Protein AF-A0A2V8LVX0-F1 (afdb_monomer)

Sequence (112 aa):
ALTLGASGFCPNIRGNLGRNSIIGPGLFNADFSVVKNNYIPRISETFNVQFRAEMFNVLNRANFAPPALNPNTGGGAMQAIFTNGQPNPQFGQIVATQTPARQIQLALKVIW

Structure (mmCIF, N/CA/C/O backbone):
data_AF-A0A2V8LVX0-F1
#
_entry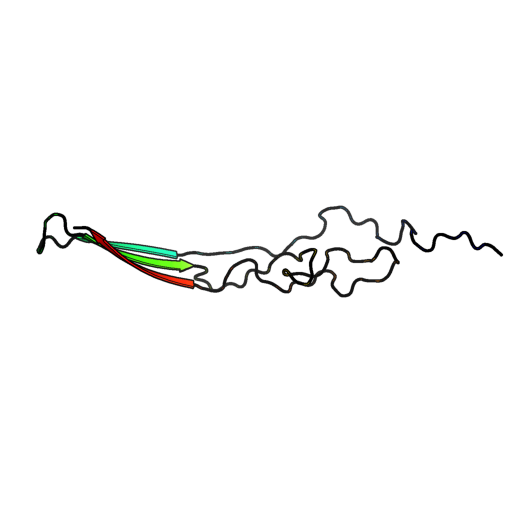.id   AF-A0A2V8LVX0-F1
#
loop_
_atom_site.group_PDB
_atom_site.id
_atom_site.type_symbol
_atom_site.label_atom_id
_atom_site.label_alt_id
_atom_site.label_comp_id
_atom_site.label_asym_id
_atom_site.label_entity_id
_atom_site.label_seq_id
_atom_site.pdbx_PDB_ins_code
_atom_site.Cartn_x
_atom_site.Cartn_y
_atom_site.Cartn_z
_atom_site.occupancy
_atom_site.B_iso_or_equiv
_atom_site.auth_seq_id
_atom_site.auth_comp_id
_atom_site.auth_asym_id
_atom_site.auth_atom_id
_atom_site.pdbx_PDB_model_num
ATOM 1 N N . ALA A 1 1 ? 27.134 26.099 -45.588 1.00 38.25 1 ALA A N 1
ATOM 2 C CA . ALA A 1 1 ? 26.499 24.770 -45.633 1.00 38.25 1 ALA A CA 1
ATOM 3 C C . ALA A 1 1 ? 25.415 24.726 -44.562 1.00 38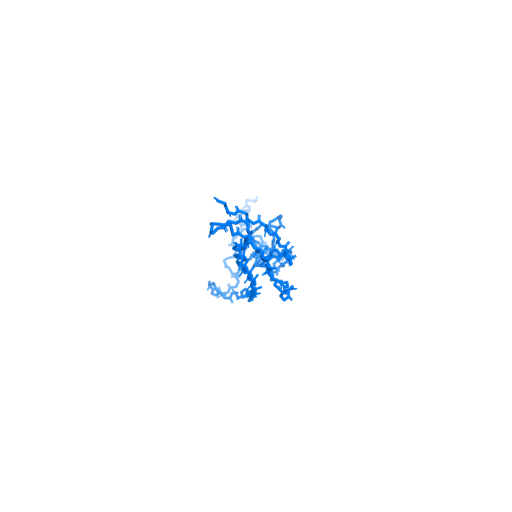.25 1 ALA A C 1
ATOM 5 O O . ALA A 1 1 ? 25.740 24.665 -43.385 1.00 38.25 1 ALA A O 1
ATOM 6 N N . LEU A 1 2 ? 24.147 24.875 -44.957 1.00 43.66 2 LEU A N 1
ATOM 7 C CA . LEU A 1 2 ? 23.007 24.715 -44.055 1.00 43.66 2 LEU A CA 1
ATOM 8 C C . LEU A 1 2 ? 22.733 23.216 -43.910 1.00 43.66 2 LEU A C 1
ATOM 10 O O . LEU A 1 2 ? 22.190 22.595 -44.820 1.00 43.66 2 LEU A O 1
ATOM 14 N N . THR A 1 3 ? 23.110 22.625 -42.782 1.00 46.31 3 THR A N 1
ATOM 15 C CA . THR A 1 3 ? 22.646 21.285 -42.414 1.00 46.31 3 THR A CA 1
ATOM 16 C C . THR A 1 3 ? 21.247 21.407 -41.814 1.00 46.31 3 THR A C 1
ATOM 18 O O . THR A 1 3 ? 21.071 21.432 -40.598 1.00 46.31 3 THR A O 1
ATOM 21 N N . LEU A 1 4 ? 20.244 21.509 -42.688 1.00 51.22 4 LEU A N 1
ATOM 22 C CA . LEU A 1 4 ? 18.853 21.174 -42.377 1.00 51.22 4 LEU A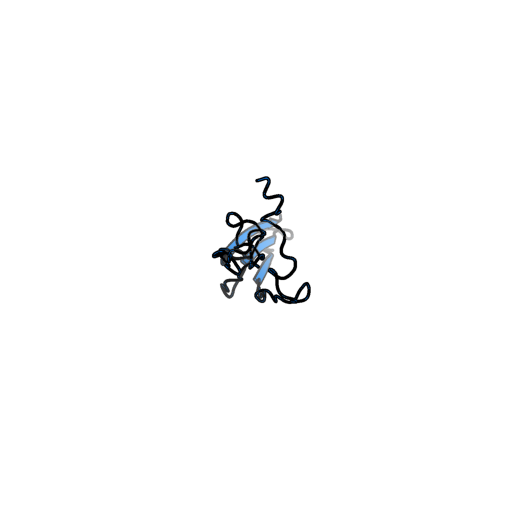 CA 1
ATOM 23 C C . LEU A 1 4 ? 18.769 19.655 -42.174 1.00 51.22 4 LEU A C 1
ATOM 25 O O . LEU A 1 4 ? 18.429 18.902 -43.078 1.00 51.22 4 LEU A O 1
ATOM 29 N N . GLY A 1 5 ? 19.142 19.198 -40.986 1.00 44.88 5 GLY A N 1
ATOM 30 C CA . GLY A 1 5 ? 18.926 17.830 -40.542 1.00 44.88 5 GLY A CA 1
ATOM 31 C C . GLY A 1 5 ? 18.380 17.904 -39.135 1.00 44.88 5 GLY A C 1
ATOM 32 O O . GLY A 1 5 ? 19.132 18.183 -38.208 1.00 44.88 5 GLY A O 1
ATOM 33 N N . ALA A 1 6 ? 17.069 17.728 -38.982 1.00 50.22 6 ALA A N 1
ATOM 34 C CA . ALA A 1 6 ? 16.425 17.650 -37.681 1.00 50.22 6 ALA A CA 1
ATOM 35 C C . ALA A 1 6 ? 17.026 16.476 -36.889 1.00 50.22 6 ALA A C 1
ATOM 37 O O . ALA A 1 6 ? 16.592 15.330 -37.015 1.00 50.22 6 ALA A O 1
ATOM 38 N N . SER A 1 7 ? 18.041 16.758 -36.074 1.00 49.59 7 SER A N 1
ATOM 39 C CA . SER A 1 7 ? 18.610 15.844 -35.090 1.00 49.59 7 SER A CA 1
ATOM 40 C C . SER A 1 7 ? 17.611 15.662 -33.948 1.00 49.59 7 SER A C 1
ATOM 42 O O . SER A 1 7 ? 17.767 16.210 -32.861 1.00 49.59 7 SER A O 1
ATOM 44 N N . GLY A 1 8 ? 16.520 14.938 -34.191 1.00 54.44 8 GLY A N 1
ATOM 45 C CA . GLY A 1 8 ? 15.526 14.778 -33.130 1.00 54.44 8 GLY A CA 1
ATOM 46 C C . GLY A 1 8 ? 14.400 13.783 -33.334 1.00 54.44 8 GLY A C 1
ATOM 47 O O . GLY A 1 8 ? 13.709 13.504 -32.363 1.00 54.44 8 GLY A O 1
ATOM 48 N N . PHE A 1 9 ? 14.182 13.230 -34.529 1.00 56.47 9 PHE A N 1
ATOM 49 C CA . PHE A 1 9 ? 13.049 12.323 -34.732 1.00 56.47 9 PHE A CA 1
ATOM 50 C C . PHE A 1 9 ? 13.381 11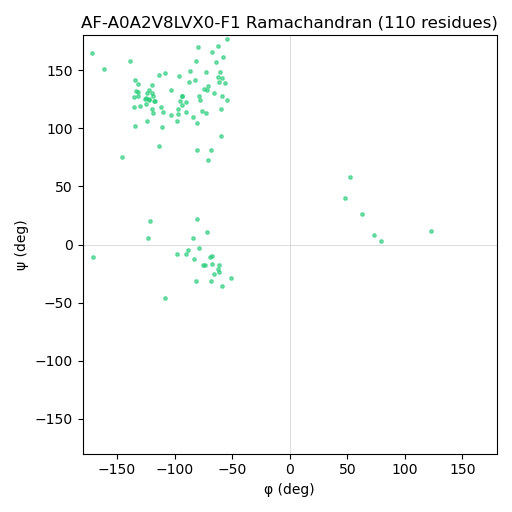.219 -35.737 1.00 56.47 9 PHE A C 1
ATOM 52 O O . PHE A 1 9 ? 12.941 11.231 -36.880 1.00 56.47 9 PHE A O 1
ATOM 59 N N . CYS A 1 10 ? 14.163 10.232 -35.303 1.00 59.09 10 CYS A N 1
ATOM 60 C CA . CYS A 1 10 ? 14.209 8.938 -35.980 1.00 59.09 10 CYS A CA 1
ATOM 61 C C . CYS A 1 10 ? 13.035 8.098 -35.440 1.00 59.09 10 CYS A C 1
ATOM 63 O O . CYS A 1 10 ? 13.094 7.688 -34.282 1.00 59.09 10 CYS A O 1
ATOM 65 N N . PRO A 1 11 ? 11.969 7.813 -36.214 1.00 57.66 11 PRO A N 1
ATOM 66 C CA . PRO A 1 11 ? 10.752 7.159 -35.704 1.00 57.66 11 PRO A CA 1
ATOM 67 C C . PRO A 1 11 ? 10.983 5.748 -35.136 1.00 57.66 11 PRO A C 1
ATOM 69 O O . PRO A 1 11 ? 10.151 5.225 -34.406 1.00 57.66 11 PRO A O 1
ATOM 72 N N . ASN A 1 12 ? 12.120 5.139 -35.476 1.00 63.44 12 ASN A N 1
ATOM 73 C CA . ASN A 1 12 ? 12.516 3.784 -35.101 1.00 63.44 12 ASN A CA 1
ATOM 74 C C . ASN A 1 12 ? 13.164 3.682 -33.701 1.00 63.44 12 ASN A C 1
ATOM 76 O O . ASN A 1 12 ? 13.275 2.577 -33.179 1.00 63.44 12 ASN A O 1
ATOM 80 N N . ILE A 1 13 ? 13.553 4.795 -33.059 1.00 67.81 13 ILE A N 1
ATOM 81 C CA . ILE A 1 13 ? 14.341 4.742 -31.807 1.00 67.81 13 ILE A CA 1
ATOM 82 C C . ILE A 1 13 ? 13.585 4.126 -30.626 1.00 67.81 13 ILE A C 1
ATOM 84 O O . ILE A 1 13 ? 14.199 3.626 -29.692 1.00 67.81 13 ILE A O 1
ATOM 88 N N . ARG A 1 14 ? 12.250 4.184 -30.640 1.00 66.69 14 ARG A N 1
ATOM 89 C CA . ARG A 1 14 ? 11.380 3.517 -29.670 1.00 66.69 14 ARG A CA 1
ATOM 90 C C . ARG A 1 14 ? 10.835 2.297 -30.401 1.00 66.69 14 ARG A C 1
ATOM 92 O O . ARG A 1 14 ? 10.109 2.471 -31.371 1.00 66.69 14 ARG A O 1
ATOM 99 N N . GLY A 1 15 ? 11.248 1.096 -29.996 1.00 74.00 15 GLY A N 1
ATOM 100 C CA . GLY A 1 15 ? 10.874 -0.157 -30.666 1.00 74.00 15 GLY A CA 1
ATOM 101 C C . GLY A 1 15 ? 9.357 -0.360 -30.828 1.00 74.00 15 GLY A C 1
ATOM 102 O O . GLY A 1 15 ? 8.544 0.419 -30.339 1.00 74.00 15 GLY A O 1
ATOM 103 N N . ASN A 1 16 ? 8.945 -1.448 -31.478 1.00 78.88 16 ASN A N 1
ATOM 104 C CA . ASN A 1 16 ? 7.541 -1.714 -31.833 1.00 78.88 16 ASN A CA 1
ATOM 105 C C . ASN A 1 16 ? 6.669 -2.279 -30.687 1.00 78.88 16 ASN A C 1
ATOM 107 O O . ASN A 1 16 ? 5.650 -2.921 -30.945 1.00 78.88 16 ASN A O 1
ATOM 111 N N . LEU A 1 17 ? 7.064 -2.073 -29.428 1.00 78.31 17 LEU A N 1
ATOM 112 C CA . LEU A 1 17 ? 6.352 -2.617 -28.276 1.00 78.31 17 LEU A CA 1
ATOM 113 C C . LEU A 1 17 ? 4.960 -1.975 -28.153 1.00 78.31 17 LEU A C 1
ATOM 115 O O . LEU A 1 17 ? 4.815 -0.753 -28.172 1.00 78.31 17 LEU A O 1
ATOM 119 N N . GLY A 1 18 ? 3.930 -2.808 -28.002 1.00 76.62 18 GLY A N 1
ATOM 120 C CA . GLY A 1 18 ? 2.552 -2.350 -27.843 1.00 76.62 18 GLY A CA 1
ATOM 121 C C . GLY A 1 18 ? 2.323 -1.544 -26.559 1.00 76.62 18 GLY A C 1
ATOM 122 O O . GLY A 1 18 ? 3.041 -1.677 -25.561 1.00 76.62 18 GLY A O 1
ATOM 123 N N . ARG A 1 19 ? 1.272 -0.718 -26.573 1.00 73.50 19 ARG A N 1
ATOM 124 C CA . ARG A 1 19 ? 0.789 0.007 -25.389 1.00 73.50 19 ARG A CA 1
ATOM 125 C C . ARG A 1 19 ? 0.337 -0.993 -24.312 1.00 73.50 19 ARG A C 1
ATOM 127 O O . ARG A 1 19 ? -0.242 -2.019 -24.646 1.00 73.50 19 ARG A O 1
ATOM 134 N N . ASN A 1 20 ? 0.562 -0.671 -23.035 1.00 75.56 20 ASN A N 1
ATOM 135 C CA . ASN A 1 20 ? 0.192 -1.500 -21.870 1.00 75.56 20 ASN A CA 1
ATOM 136 C C . ASN A 1 20 ? 0.884 -2.877 -21.799 1.00 75.56 20 ASN A C 1
ATOM 138 O O . ASN A 1 20 ? 0.364 -3.809 -21.198 1.00 75.56 20 ASN A O 1
ATOM 142 N N . SER A 1 21 ? 2.067 -3.004 -22.392 1.00 78.62 21 SER A N 1
ATOM 143 C CA . SER A 1 21 ? 2.896 -4.218 -22.349 1.00 78.62 21 SER A CA 1
ATOM 144 C C . SER A 1 21 ? 3.609 -4.445 -21.008 1.00 78.62 21 SER A C 1
ATOM 146 O O . SER A 1 21 ? 4.053 -5.556 -20.733 1.00 78.62 21 SER A O 1
ATOM 148 N N . ILE A 1 22 ? 3.724 -3.411 -20.167 1.00 78.25 22 ILE A N 1
ATOM 149 C CA . ILE A 1 22 ? 4.391 -3.488 -18.862 1.00 78.25 22 ILE A CA 1
ATOM 150 C C . ILE A 1 22 ? 3.354 -3.793 -17.780 1.00 78.25 22 ILE A C 1
ATOM 152 O O . ILE A 1 22 ? 2.426 -3.015 -17.562 1.00 78.25 22 ILE A O 1
ATOM 156 N N . ILE A 1 23 ? 3.547 -4.912 -17.085 1.00 80.88 23 ILE A N 1
ATOM 157 C CA . ILE A 1 23 ? 2.720 -5.343 -15.955 1.00 80.88 23 ILE A CA 1
ATOM 158 C C . ILE A 1 23 ? 3.366 -4.834 -14.662 1.00 80.88 23 ILE A C 1
ATOM 160 O O . ILE A 1 23 ? 4.558 -5.036 -14.434 1.00 80.88 23 ILE A O 1
ATOM 164 N N . GLY A 1 24 ? 2.583 -4.142 -13.833 1.00 76.69 24 GLY A N 1
ATOM 165 C CA . GLY A 1 24 ? 3.044 -3.602 -12.553 1.00 76.69 24 GLY A CA 1
ATOM 166 C C . GLY A 1 24 ? 3.100 -4.646 -11.426 1.00 76.69 24 GLY A C 1
ATOM 167 O O . GLY A 1 24 ? 2.584 -5.755 -11.578 1.00 76.69 24 GLY A O 1
ATOM 168 N N . PRO A 1 25 ? 3.698 -4.293 -10.274 1.00 79.75 25 PRO A N 1
ATOM 169 C CA . PRO A 1 25 ? 3.707 -5.149 -9.091 1.00 79.75 25 PRO A CA 1
ATOM 170 C C . PRO A 1 25 ? 2.287 -5.478 -8.614 1.00 79.75 25 PRO A C 1
ATOM 172 O O . PRO A 1 25 ? 1.397 -4.629 -8.640 1.00 79.75 25 PRO A O 1
ATOM 175 N N . GLY A 1 26 ? 2.082 -6.707 -8.138 1.00 79.38 26 GLY A N 1
ATOM 176 C CA . GLY A 1 26 ? 0.817 -7.108 -7.526 1.00 79.38 26 GLY A CA 1
ATOM 177 C C . GLY A 1 26 ? 0.609 -6.443 -6.163 1.00 79.38 26 GLY A C 1
ATOM 178 O O . GLY A 1 26 ? 1.521 -6.419 -5.336 1.00 79.38 26 GLY A O 1
ATOM 179 N N . LEU A 1 27 ? -0.606 -5.950 -5.921 1.00 82.25 27 LEU A N 1
ATOM 180 C CA . LEU A 1 27 ? -1.025 -5.367 -4.647 1.00 82.25 27 LEU A CA 1
ATOM 181 C C . LEU A 1 27 ? -1.722 -6.432 -3.794 1.00 82.25 27 LEU A C 1
ATOM 183 O O . LEU A 1 27 ? -2.715 -7.017 -4.222 1.00 82.25 27 LEU A O 1
ATOM 187 N N . PHE A 1 28 ? -1.230 -6.660 -2.578 1.00 82.81 28 PHE A N 1
ATOM 188 C CA . PHE A 1 28 ? -1.912 -7.497 -1.594 1.00 82.81 28 PHE A CA 1
ATOM 189 C C . PHE A 1 28 ? -1.885 -6.825 -0.226 1.00 82.81 28 PHE A C 1
ATOM 191 O O . PHE A 1 28 ? -0.825 -6.612 0.368 1.00 82.81 28 PHE A O 1
ATOM 198 N N . ASN A 1 29 ? -3.065 -6.520 0.295 1.00 85.62 29 ASN A N 1
ATOM 199 C CA . ASN A 1 29 ? -3.225 -5.871 1.581 1.00 85.62 29 ASN A CA 1
ATOM 200 C C . ASN A 1 29 ? -4.274 -6.625 2.409 1.00 85.62 29 ASN A C 1
ATOM 202 O O . ASN A 1 29 ? -5.273 -7.097 1.870 1.00 85.62 29 ASN A O 1
ATOM 206 N N . ALA A 1 30 ? -3.984 -6.790 3.697 1.00 85.38 30 ALA A N 1
ATOM 207 C CA . ALA A 1 30 ? -4.850 -7.467 4.647 1.00 85.38 30 ALA A CA 1
ATOM 208 C C . ALA A 1 30 ? -5.005 -6.577 5.881 1.00 85.38 30 ALA A C 1
ATOM 210 O O . ALA A 1 30 ? -4.018 -6.296 6.569 1.00 85.38 30 ALA A O 1
ATOM 211 N N . ASP A 1 31 ? -6.242 -6.179 6.151 1.00 89.56 31 ASP A N 1
ATOM 212 C CA . ASP A 1 31 ? -6.617 -5.336 7.280 1.00 89.56 31 ASP A CA 1
ATOM 213 C C . ASP A 1 31 ? -7.481 -6.129 8.260 1.00 89.56 31 ASP A C 1
ATOM 215 O O . ASP A 1 31 ? -8.263 -7.001 7.874 1.00 89.56 31 ASP A O 1
ATOM 219 N N . PHE A 1 32 ? -7.327 -5.837 9.546 1.00 89.94 32 PHE A N 1
ATOM 220 C CA . PHE A 1 32 ? -8.015 -6.533 10.622 1.00 89.94 32 PHE A CA 1
ATOM 221 C C . PHE A 1 32 ? -8.641 -5.528 11.585 1.00 89.94 32 PHE A C 1
ATOM 223 O O . PHE A 1 32 ? -7.975 -4.606 12.044 1.00 89.94 32 PHE A O 1
ATOM 230 N N . SER A 1 33 ? -9.918 -5.712 11.917 1.00 91.94 33 SER A N 1
ATOM 231 C CA . SER A 1 33 ? -10.634 -4.864 12.872 1.00 91.94 33 SER A CA 1
ATOM 232 C C . SER A 1 33 ? -11.408 -5.728 13.857 1.00 91.94 33 SER A C 1
ATOM 234 O O . SER A 1 33 ? -12.104 -6.667 13.467 1.00 91.94 33 SER A O 1
ATOM 236 N N . VAL A 1 34 ? -11.278 -5.411 15.142 1.00 91.25 34 VAL A N 1
ATOM 237 C CA . VAL A 1 34 ? -12.011 -6.049 16.234 1.00 91.25 34 VAL A CA 1
ATOM 238 C C . VAL A 1 34 ? -12.729 -4.979 17.024 1.00 91.25 34 VAL A C 1
ATOM 240 O O . VAL A 1 34 ? -12.124 -4.029 17.517 1.00 91.25 34 VAL A O 1
ATOM 243 N N . VAL A 1 35 ? -14.035 -5.172 17.184 1.00 91.81 35 VAL A N 1
ATOM 244 C CA . VAL A 1 35 ? -14.889 -4.319 18.003 1.00 91.81 35 VAL A CA 1
ATOM 245 C C . VAL A 1 35 ? -15.550 -5.179 19.067 1.00 91.81 35 VAL A C 1
ATOM 247 O O . VAL A 1 35 ? -16.229 -6.158 18.760 1.00 91.81 35 VAL A O 1
ATOM 250 N N . LYS A 1 36 ? -15.365 -4.807 20.332 1.00 86.88 36 LYS A N 1
ATOM 251 C CA . LYS A 1 36 ? -15.971 -5.466 21.483 1.00 86.88 36 LYS A CA 1
ATOM 252 C C . LYS A 1 36 ? -16.835 -4.472 22.245 1.00 86.88 36 LYS A C 1
ATOM 254 O O . LYS A 1 36 ? -16.324 -3.514 22.812 1.00 86.88 36 LYS A O 1
ATOM 259 N N . ASN A 1 37 ? -18.137 -4.738 22.286 1.00 87.19 37 ASN A N 1
ATOM 260 C CA . ASN A 1 37 ? -19.079 -4.009 23.131 1.00 87.19 37 ASN A CA 1
ATOM 261 C C . ASN A 1 37 ? -19.180 -4.713 24.486 1.00 87.19 37 ASN A C 1
ATOM 263 O O . ASN A 1 37 ? -19.502 -5.903 24.542 1.00 87.19 37 ASN A O 1
ATOM 267 N N . ASN A 1 38 ? -18.899 -3.981 25.557 1.00 82.00 38 ASN A N 1
ATOM 268 C CA . ASN A 1 38 ? -19.040 -4.424 26.934 1.00 82.00 38 ASN A CA 1
ATOM 269 C C . ASN A 1 38 ? -20.195 -3.643 27.568 1.00 82.00 38 ASN A C 1
ATOM 271 O O . ASN A 1 38 ? -20.043 -2.482 27.947 1.00 82.00 38 ASN A O 1
ATOM 275 N N . TYR A 1 39 ? -21.350 -4.297 27.669 1.00 76.81 39 TYR A N 1
ATOM 276 C CA . TYR A 1 39 ? -22.511 -3.781 28.390 1.00 76.81 39 TYR A CA 1
ATOM 277 C C . TYR A 1 39 ? -22.290 -3.987 29.889 1.00 76.81 39 TYR A C 1
ATOM 279 O O . TYR A 1 39 ? -22.024 -5.113 30.317 1.00 76.81 39 TYR A O 1
ATOM 287 N N . ILE A 1 40 ? -22.370 -2.917 30.684 1.00 71.25 40 ILE A N 1
ATOM 288 C CA . ILE A 1 40 ? -22.159 -2.980 32.138 1.00 71.25 40 ILE A CA 1
ATOM 289 C C . ILE A 1 40 ? -23.488 -2.663 32.842 1.00 71.25 40 ILE A C 1
ATOM 291 O O . ILE A 1 40 ? -23.700 -1.531 33.277 1.00 71.25 40 ILE A O 1
ATOM 295 N N . PRO A 1 41 ? -24.369 -3.667 33.029 1.00 65.12 41 PRO A N 1
ATOM 296 C CA . PRO A 1 41 ? -25.685 -3.466 33.644 1.00 65.12 41 PRO A CA 1
ATOM 297 C C . PRO A 1 41 ? -25.613 -3.122 35.141 1.00 65.12 41 PRO A C 1
ATOM 299 O O . PRO A 1 41 ? -26.609 -2.730 35.732 1.00 65.12 41 PRO A O 1
ATOM 302 N N . ARG A 1 42 ? -24.438 -3.256 35.776 1.00 64.12 42 ARG A N 1
ATOM 303 C CA . ARG A 1 42 ? -24.217 -2.883 37.186 1.00 64.12 42 ARG A CA 1
ATOM 304 C C . ARG A 1 42 ? -24.144 -1.371 37.433 1.00 64.12 42 ARG A C 1
ATOM 306 O O . ARG A 1 42 ? -24.233 -0.977 38.588 1.00 64.12 42 ARG A O 1
ATOM 313 N N . ILE A 1 43 ? -23.924 -0.556 36.396 1.00 61.25 43 ILE A N 1
ATOM 314 C CA . ILE A 1 43 ? -23.784 0.907 36.520 1.00 61.25 43 ILE A CA 1
ATOM 315 C C . ILE A 1 43 ? -25.019 1.617 35.946 1.00 61.25 43 ILE A C 1
ATOM 317 O O . ILE A 1 43 ? -25.557 2.511 36.586 1.00 61.25 43 ILE A O 1
ATOM 321 N N . SER A 1 44 ? -25.490 1.208 34.766 1.00 59.78 44 SER A N 1
ATOM 322 C CA . SER A 1 44 ? -26.758 1.650 34.170 1.00 59.78 44 SER A CA 1
ATOM 323 C C . SER A 1 44 ? -27.170 0.652 33.081 1.00 59.78 44 SER A C 1
ATOM 325 O O . SER A 1 44 ? -26.310 0.045 32.441 1.00 59.78 44 SER A O 1
ATOM 327 N N . GLU A 1 45 ? -28.472 0.499 32.841 1.00 68.31 45 GLU A N 1
ATOM 328 C CA . GLU A 1 45 ? -29.020 -0.321 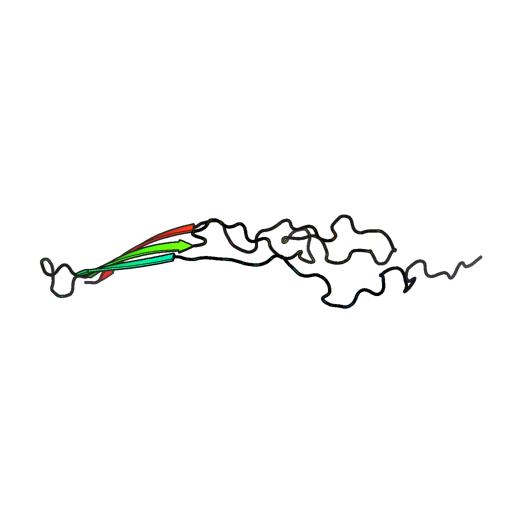31.750 1.00 68.31 45 GLU A CA 1
ATOM 329 C C . GLU A 1 45 ? -28.603 0.193 30.356 1.00 68.31 45 GLU A C 1
ATOM 331 O O . GLU A 1 45 ? -28.583 -0.574 29.394 1.00 68.31 45 GLU A O 1
ATOM 336 N N . THR A 1 46 ? -28.202 1.466 30.252 1.00 72.62 46 THR A N 1
ATOM 337 C CA . THR A 1 46 ? -27.727 2.104 29.011 1.00 72.62 46 THR A CA 1
ATOM 338 C C . THR A 1 46 ? -26.202 2.160 28.885 1.00 72.62 46 THR A C 1
ATOM 340 O O . THR A 1 46 ? -25.696 2.503 27.815 1.00 72.62 46 THR A O 1
ATOM 343 N N . PHE A 1 47 ? -25.445 1.802 29.934 1.00 75.56 47 PHE A N 1
ATOM 344 C CA . PHE A 1 47 ? -23.989 1.971 29.937 1.00 75.56 47 PHE A CA 1
ATOM 345 C C . PHE A 1 47 ? -23.288 0.907 29.084 1.00 75.56 47 PHE A C 1
ATOM 347 O O . PHE A 1 47 ? -23.276 -0.288 29.408 1.00 75.56 47 PHE A O 1
ATOM 354 N N . ASN A 1 48 ? -22.655 1.350 28.000 1.00 80.69 48 ASN A N 1
ATOM 355 C CA . ASN A 1 48 ? -21.938 0.496 27.062 1.00 80.69 48 ASN A CA 1
ATOM 356 C C . ASN A 1 48 ? -20.548 1.065 26.767 1.00 80.69 48 ASN A C 1
ATOM 358 O O . ASN A 1 48 ? -20.385 2.221 26.377 1.00 80.69 48 ASN A O 1
ATOM 362 N N . VAL A 1 49 ? -19.534 0.219 26.922 1.00 85.25 49 VAL A N 1
ATOM 363 C CA . VAL A 1 49 ? -18.150 0.538 26.583 1.00 85.25 49 VAL A CA 1
ATOM 364 C C . VAL A 1 49 ? -17.748 -0.271 25.358 1.00 85.25 49 VAL A C 1
ATOM 366 O O . VAL A 1 49 ? -17.644 -1.496 25.407 1.00 85.25 49 VAL A O 1
ATOM 369 N N . GLN A 1 50 ? -17.488 0.415 24.253 1.00 87.56 50 GLN A N 1
ATOM 370 C CA . GLN A 1 50 ? -16.996 -0.176 23.019 1.00 87.56 50 GLN A CA 1
ATOM 371 C C . GLN A 1 50 ? -15.474 -0.025 22.935 1.00 87.56 50 GLN A C 1
ATOM 373 O O . GLN A 1 50 ? -14.946 1.080 22.824 1.00 87.56 50 GLN A O 1
ATOM 378 N N . PHE A 1 51 ? -14.775 -1.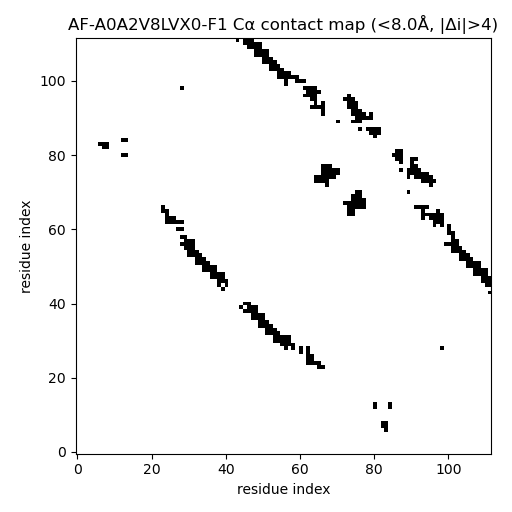154 22.932 1.00 90.94 51 PHE A N 1
ATOM 379 C CA . PHE A 1 51 ? -13.355 -1.243 22.613 1.00 90.94 51 PHE A CA 1
ATOM 380 C C . PHE A 1 51 ? -13.202 -1.557 21.130 1.00 90.94 51 PHE A C 1
ATOM 382 O O . PHE A 1 51 ? -13.797 -2.514 20.634 1.00 90.94 51 PHE A O 1
ATOM 389 N N . ARG A 1 52 ? -12.403 -0.769 20.419 1.00 91.88 52 ARG A N 1
ATOM 390 C CA . ARG A 1 52 ? -12.078 -0.989 19.011 1.00 91.88 52 ARG A CA 1
ATOM 391 C C . ARG A 1 52 ? -10.566 -1.079 18.850 1.00 91.88 52 ARG A C 1
ATOM 393 O O . ARG A 1 52 ? -9.838 -0.218 19.335 1.00 91.88 52 ARG A O 1
ATOM 400 N N . ALA A 1 53 ? -10.118 -2.118 18.162 1.00 91.06 53 ALA A N 1
ATOM 401 C CA . ALA A 1 53 ? -8.738 -2.301 17.746 1.00 91.06 53 ALA A CA 1
ATOM 402 C C . ALA A 1 53 ? -8.709 -2.511 16.231 1.00 91.06 53 ALA A C 1
ATOM 404 O O . ALA A 1 53 ? -9.331 -3.439 15.720 1.00 91.06 53 ALA A O 1
ATOM 405 N N . GLU A 1 54 ? -7.994 -1.646 15.524 1.00 92.19 54 GLU A N 1
ATOM 406 C CA . GLU A 1 54 ? -7.838 -1.672 14.072 1.00 92.19 54 GLU A CA 1
ATOM 407 C C . GLU A 1 54 ? -6.356 -1.864 13.742 1.00 92.19 54 GLU A C 1
ATOM 409 O O . GLU A 1 54 ? -5.490 -1.169 14.267 1.00 92.19 54 GLU A O 1
ATOM 414 N N . MET A 1 55 ? -6.048 -2.848 12.906 1.00 89.75 55 MET A N 1
ATOM 415 C CA . MET A 1 55 ? -4.705 -3.180 12.445 1.00 89.75 55 MET A CA 1
ATOM 416 C C . MET A 1 55 ? -4.697 -3.146 10.920 1.00 89.75 55 MET A C 1
ATOM 418 O O . MET A 1 55 ? -5.224 -4.047 10.269 1.00 89.75 55 MET A O 1
ATOM 422 N N . PHE A 1 56 ? -4.083 -2.114 10.353 1.00 89.06 56 PHE A N 1
ATOM 423 C CA . PHE A 1 56 ? -3.887 -1.977 8.914 1.00 89.06 56 PHE A CA 1
ATOM 424 C C . PHE A 1 56 ? -2.593 -2.662 8.487 1.00 89.06 56 PHE A C 1
ATOM 426 O O . PHE A 1 56 ? -1.574 -2.546 9.176 1.00 89.06 56 PHE A O 1
ATOM 433 N N . ASN A 1 57 ? -2.614 -3.345 7.340 1.00 87.00 57 ASN A N 1
ATOM 434 C CA . ASN A 1 57 ? -1.483 -4.129 6.831 1.00 87.00 57 ASN A CA 1
ATOM 435 C C . ASN A 1 57 ? -0.947 -5.131 7.881 1.00 87.00 57 ASN A C 1
ATOM 437 O O . ASN A 1 57 ? 0.226 -5.102 8.267 1.00 87.00 57 ASN A O 1
ATOM 441 N N . VAL A 1 58 ? -1.816 -6.027 8.365 1.00 82.44 58 VAL A N 1
ATOM 442 C CA . VAL A 1 58 ? -1.515 -6.971 9.461 1.00 82.44 58 VAL A CA 1
ATOM 443 C C . VAL A 1 58 ? -0.331 -7.892 9.143 1.00 82.44 58 VAL A C 1
ATOM 445 O O . VAL A 1 58 ? 0.493 -8.173 10.013 1.00 82.44 58 VAL A O 1
ATOM 448 N N . LEU A 1 59 ? -0.186 -8.293 7.875 1.00 82.81 59 LEU A N 1
ATOM 449 C CA . LEU A 1 59 ? 0.926 -9.124 7.402 1.00 82.81 59 LEU A CA 1
ATOM 450 C C . LEU A 1 59 ? 2.227 -8.337 7.184 1.00 82.81 59 LEU A C 1
ATOM 452 O O . LEU A 1 59 ? 3.237 -8.933 6.821 1.00 82.81 59 LEU A O 1
ATOM 456 N N . ASN A 1 60 ? 2.211 -7.012 7.382 1.00 83.56 60 ASN A N 1
ATOM 457 C CA . ASN A 1 60 ? 3.339 -6.112 7.141 1.00 83.56 60 ASN A CA 1
ATOM 458 C C . ASN A 1 60 ? 3.995 -6.338 5.766 1.00 83.56 60 ASN A C 1
ATOM 460 O O . ASN A 1 60 ? 5.220 -6.335 5.627 1.00 83.56 60 ASN A O 1
ATOM 464 N N . ARG A 1 61 ? 3.175 -6.580 4.739 1.00 84.19 61 ARG A N 1
ATOM 465 C CA . ARG A 1 61 ? 3.665 -6.803 3.381 1.00 84.19 61 ARG A CA 1
ATOM 466 C C . ARG A 1 61 ? 4.004 -5.453 2.759 1.00 84.19 61 ARG A C 1
ATOM 468 O O . ARG A 1 61 ? 3.174 -4.543 2.749 1.00 84.19 61 ARG A O 1
ATOM 475 N N . ALA A 1 62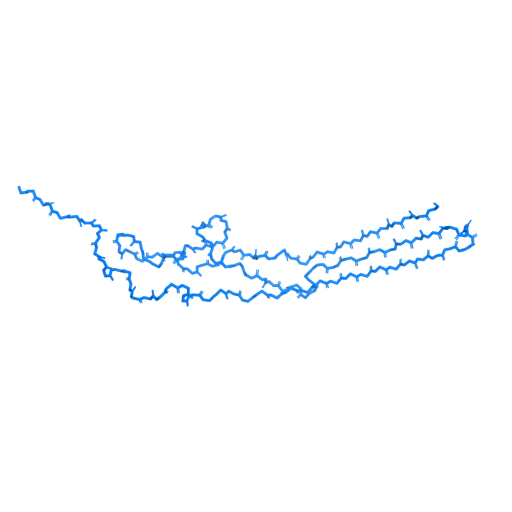 ? 5.216 -5.331 2.225 1.00 83.06 62 ALA A N 1
ATOM 476 C CA . ALA A 1 62 ? 5.590 -4.186 1.409 1.00 83.06 62 ALA A CA 1
ATOM 477 C C . ALA A 1 62 ? 4.896 -4.300 0.045 1.00 83.06 62 ALA A C 1
ATOM 479 O O . ALA A 1 62 ? 5.185 -5.210 -0.734 1.00 83.06 62 ALA A O 1
ATOM 480 N N . ASN A 1 63 ? 3.963 -3.392 -0.231 1.00 82.50 63 ASN A N 1
ATOM 481 C CA . ASN A 1 63 ? 3.338 -3.277 -1.542 1.00 82.50 63 ASN A CA 1
ATOM 482 C C . ASN A 1 63 ? 4.045 -2.188 -2.329 1.00 82.50 63 ASN A C 1
ATOM 484 O O . ASN A 1 63 ? 3.963 -1.013 -1.977 1.00 82.50 63 ASN A O 1
ATOM 488 N N . PHE A 1 64 ? 4.750 -2.585 -3.376 1.00 82.75 64 PHE A N 1
ATOM 489 C CA . PHE A 1 64 ? 5.503 -1.683 -4.233 1.00 82.75 64 PHE A CA 1
ATOM 490 C C . PHE A 1 64 ? 4.566 -0.889 -5.142 1.00 82.75 64 PHE A C 1
ATOM 492 O O . PHE A 1 64 ? 3.649 -1.452 -5.737 1.00 82.75 64 PHE A O 1
ATOM 499 N N . ALA A 1 65 ? 4.789 0.421 -5.239 1.00 78.06 65 ALA A N 1
ATOM 500 C CA . ALA A 1 65 ? 4.039 1.257 -6.162 1.00 78.06 65 ALA A CA 1
ATOM 501 C C . ALA A 1 65 ? 4.479 0.989 -7.610 1.00 78.06 65 ALA A C 1
ATOM 503 O O . ALA A 1 65 ? 5.648 0.672 -7.852 1.00 78.06 65 ALA A O 1
ATOM 504 N N . PRO A 1 66 ? 3.572 1.118 -8.592 1.00 75.00 66 PRO A N 1
ATOM 505 C CA . PRO A 1 66 ? 3.982 1.135 -9.985 1.00 75.00 66 PRO A CA 1
ATOM 506 C C . PRO A 1 66 ? 4.925 2.325 -10.243 1.00 75.00 66 PRO A C 1
ATOM 508 O O . PRO A 1 66 ? 4.780 3.373 -9.606 1.00 75.00 66 PRO A O 1
ATOM 511 N N . PRO A 1 67 ? 5.877 2.190 -11.183 1.00 70.19 67 PRO A N 1
ATOM 512 C CA . PRO A 1 67 ? 6.790 3.271 -11.523 1.00 70.19 67 PRO A CA 1
ATOM 513 C C . PRO A 1 67 ? 6.011 4.500 -12.023 1.00 70.19 67 PRO A C 1
ATOM 515 O O . PRO A 1 67 ? 5.305 4.440 -13.030 1.00 70.19 67 PRO A O 1
ATOM 518 N N . ALA A 1 68 ? 6.108 5.614 -11.296 1.00 64.56 68 ALA A N 1
ATOM 519 C CA . ALA A 1 68 ? 5.470 6.874 -11.659 1.00 64.56 68 ALA A CA 1
ATOM 520 C C . ALA A 1 68 ? 6.299 7.651 -12.698 1.00 64.56 68 ALA A C 1
ATOM 522 O O . ALA A 1 68 ? 7.509 7.490 -12.815 1.00 64.56 68 ALA A O 1
ATOM 523 N N . LEU A 1 69 ? 5.652 8.561 -13.433 1.00 55.56 69 LEU A N 1
ATOM 524 C CA . LEU A 1 69 ? 6.328 9.466 -14.379 1.00 55.56 69 LEU A CA 1
ATOM 525 C C . LEU A 1 69 ? 7.242 10.498 -13.697 1.00 55.56 69 LEU A C 1
ATOM 527 O O . LEU A 1 69 ? 7.978 11.205 -14.380 1.00 55.56 69 LEU A O 1
ATOM 531 N N . ASN A 1 70 ? 7.182 10.602 -12.371 1.00 56.34 70 ASN A N 1
ATOM 532 C CA . ASN A 1 70 ? 7.940 11.564 -11.596 1.00 56.34 70 ASN A CA 1
ATOM 533 C C . ASN A 1 70 ? 8.880 10.825 -10.616 1.00 56.34 70 ASN A C 1
ATOM 535 O O . ASN A 1 70 ? 8.395 10.216 -9.653 1.00 56.34 70 ASN A O 1
ATOM 539 N N . PRO A 1 71 ? 10.210 10.934 -10.826 1.00 51.91 71 PRO A N 1
ATOM 540 C CA . PRO A 1 71 ? 11.248 10.388 -9.946 1.00 51.91 71 PRO A CA 1
ATOM 541 C C . PRO A 1 71 ? 11.088 10.773 -8.473 1.00 51.91 71 PRO A C 1
ATOM 543 O O . PRO A 1 71 ? 11.468 10.008 -7.593 1.00 51.91 71 PRO A O 1
ATOM 546 N N . ASN A 1 72 ? 10.485 11.932 -8.201 1.00 51.53 72 ASN A N 1
ATOM 547 C CA . ASN A 1 72 ? 10.315 12.478 -6.857 1.00 51.53 72 ASN A CA 1
ATOM 548 C C . ASN A 1 72 ? 9.009 12.037 -6.175 1.00 51.53 72 ASN A C 1
ATOM 550 O O . ASN A 1 72 ? 8.826 12.317 -4.995 1.00 51.53 72 ASN A O 1
ATOM 554 N N . THR A 1 73 ? 8.093 11.365 -6.883 1.00 54.00 73 THR A N 1
ATOM 555 C CA . THR A 1 73 ? 6.813 10.888 -6.316 1.00 54.00 73 THR A CA 1
ATOM 556 C C . THR A 1 73 ? 6.629 9.375 -6.427 1.00 54.00 73 THR A C 1
ATOM 558 O O . THR A 1 73 ? 5.503 8.894 -6.336 1.00 54.00 73 THR A O 1
ATOM 561 N N . GLY A 1 74 ? 7.712 8.611 -6.605 1.00 52.28 74 GLY A N 1
ATOM 562 C CA . GLY A 1 74 ? 7.682 7.173 -6.322 1.00 52.28 74 GLY A CA 1
ATOM 563 C C . GLY A 1 74 ? 8.045 6.213 -7.452 1.00 52.28 74 GLY A C 1
ATOM 564 O O . GLY A 1 74 ? 7.862 5.009 -7.283 1.00 52.28 74 GLY A O 1
ATOM 565 N N . GLY A 1 75 ? 8.602 6.674 -8.574 1.00 58.69 75 GLY A N 1
ATOM 566 C CA . GLY A 1 75 ? 9.158 5.754 -9.565 1.00 58.69 75 GLY A CA 1
ATOM 567 C C . GLY A 1 75 ? 9.925 6.436 -10.679 1.00 58.69 75 GLY A C 1
ATOM 568 O O . GLY A 1 75 ? 9.841 7.646 -10.861 1.00 58.69 75 GLY A O 1
ATOM 569 N N . GLY A 1 76 ? 10.699 5.650 -11.412 1.00 64.62 76 GLY A N 1
ATOM 570 C CA . GLY A 1 76 ? 11.402 6.134 -12.582 1.00 64.62 76 GLY A CA 1
ATOM 571 C C . GLY A 1 76 ? 10.533 6.057 -13.836 1.00 64.62 76 GLY A C 1
ATOM 572 O O . GLY A 1 76 ? 9.633 5.223 -13.946 1.00 64.62 76 GLY A O 1
ATOM 573 N N . ALA A 1 77 ? 10.765 6.976 -14.774 1.00 68.00 77 ALA A N 1
ATOM 574 C CA . ALA A 1 77 ? 9.859 7.182 -15.897 1.00 68.00 77 ALA A CA 1
ATOM 575 C C . ALA A 1 77 ? 9.631 5.893 -16.708 1.00 68.00 77 ALA A C 1
ATOM 577 O O . ALA A 1 77 ? 10.570 5.178 -17.048 1.00 68.00 77 ALA A O 1
ATOM 578 N N . MET A 1 78 ? 8.384 5.641 -17.125 1.00 74.25 78 MET A N 1
ATOM 579 C CA . MET A 1 78 ? 8.025 4.498 -17.987 1.00 74.25 78 MET A CA 1
ATOM 580 C C . MET A 1 78 ? 8.511 4.645 -19.443 1.00 74.25 78 MET A C 1
ATOM 582 O O . MET A 1 78 ? 8.119 3.891 -20.331 1.00 74.25 78 MET A O 1
ATOM 586 N N . GLN A 1 79 ? 9.368 5.630 -19.698 1.00 77.56 79 GLN A N 1
ATOM 587 C CA . GLN A 1 79 ? 10.007 5.873 -20.976 1.00 77.56 79 GLN A CA 1
ATOM 588 C C . GLN A 1 79 ? 11.412 5.266 -20.959 1.00 77.56 79 GLN A C 1
ATOM 590 O O . GLN A 1 79 ? 12.313 5.829 -20.343 1.00 77.56 79 GLN A O 1
ATOM 595 N N . ALA A 1 80 ? 11.599 4.149 -21.665 1.00 76.69 80 ALA A N 1
ATOM 596 C CA . ALA A 1 80 ? 12.892 3.464 -21.760 1.00 76.69 80 ALA A CA 1
ATOM 597 C C . ALA A 1 80 ? 13.951 4.258 -22.541 1.00 76.69 80 ALA A C 1
ATOM 599 O O . ALA A 1 80 ? 15.140 4.151 -22.256 1.00 76.69 80 ALA A O 1
ATOM 600 N N . ILE A 1 81 ? 13.524 5.049 -23.531 1.00 80.50 81 ILE A N 1
ATOM 601 C CA . ILE A 1 81 ? 14.408 5.780 -24.449 1.00 80.50 81 ILE A CA 1
ATOM 602 C C . ILE A 1 81 ? 13.889 7.210 -24.615 1.00 80.50 81 ILE A C 1
ATOM 604 O O . ILE A 1 81 ? 12.713 7.432 -24.936 1.00 80.50 81 ILE A O 1
ATOM 608 N N . PHE A 1 82 ? 14.760 8.193 -24.392 1.00 77.38 82 PHE A N 1
ATOM 609 C CA . PHE A 1 82 ? 14.458 9.614 -24.554 1.00 77.38 82 PHE A CA 1
ATOM 610 C C . PHE A 1 82 ? 14.214 9.988 -26.026 1.00 77.38 82 PHE A C 1
ATOM 612 O O . PHE A 1 82 ? 14.526 9.241 -26.949 1.00 77.38 82 PHE A O 1
ATOM 619 N N . THR A 1 83 ? 13.642 11.166 -26.285 1.00 75.50 83 THR A N 1
ATOM 620 C CA . THR A 1 83 ? 13.415 11.658 -27.663 1.00 75.50 83 THR A CA 1
ATOM 621 C C . THR A 1 83 ? 14.722 11.828 -28.451 1.00 75.50 83 THR A C 1
ATOM 623 O O . THR A 1 83 ? 14.720 11.721 -29.668 1.00 75.50 83 THR A O 1
ATOM 626 N N . ASN A 1 84 ? 15.851 12.003 -27.759 1.00 75.06 84 ASN A N 1
ATOM 627 C CA . ASN A 1 84 ? 17.193 12.067 -28.344 1.00 75.06 84 ASN A CA 1
ATOM 628 C C . ASN A 1 84 ? 17.842 10.683 -28.592 1.00 75.06 84 ASN A C 1
ATOM 630 O O . ASN A 1 84 ? 19.020 10.623 -28.938 1.00 75.06 84 ASN A O 1
ATOM 634 N N . GLY A 1 85 ? 17.118 9.577 -28.382 1.00 74.56 85 GLY A N 1
ATOM 635 C CA . GLY A 1 85 ? 17.619 8.217 -28.613 1.00 74.56 85 GLY A CA 1
ATOM 636 C C . GLY A 1 85 ? 18.518 7.651 -27.510 1.00 74.56 85 GLY A C 1
ATOM 637 O O . GLY A 1 85 ? 18.995 6.529 -27.650 1.00 74.56 85 GLY A O 1
ATOM 638 N N . GLN A 1 86 ? 18.744 8.378 -26.412 1.00 81.88 86 GLN A N 1
ATOM 639 C CA . GLN A 1 86 ? 19.543 7.878 -25.290 1.00 81.88 86 GLN A CA 1
ATOM 640 C C . GLN A 1 86 ? 18.707 6.985 -24.352 1.00 81.88 86 GLN A C 1
ATOM 642 O O . GLN A 1 86 ? 17.537 7.308 -24.098 1.00 81.88 86 GLN A O 1
ATOM 647 N N . PRO A 1 87 ? 19.279 5.893 -23.804 1.00 80.50 87 PRO A N 1
ATOM 648 C CA . PRO A 1 87 ? 18.624 5.081 -22.781 1.00 80.50 87 PRO A CA 1
ATOM 649 C C . PRO A 1 87 ? 18.333 5.895 -21.519 1.00 80.50 87 PRO A C 1
ATOM 651 O O . PRO A 1 87 ? 19.158 6.694 -21.076 1.00 80.50 87 PRO A O 1
ATOM 654 N N . ASN A 1 88 ? 17.170 5.671 -20.915 1.00 82.44 88 ASN A N 1
ATOM 655 C CA . ASN A 1 88 ? 16.810 6.299 -19.653 1.00 82.44 88 ASN A CA 1
ATOM 656 C C . ASN A 1 88 ? 17.256 5.422 -18.467 1.00 82.44 88 ASN A C 1
ATOM 658 O O . ASN A 1 88 ? 16.677 4.351 -18.269 1.00 82.44 88 ASN A O 1
ATOM 662 N N . PRO A 1 89 ? 18.221 5.861 -17.633 1.00 79.25 89 PRO A N 1
ATOM 663 C CA . PRO A 1 89 ? 18.698 5.076 -16.491 1.00 79.25 89 PRO A CA 1
ATOM 664 C C . PRO A 1 89 ? 17.641 4.902 -15.391 1.00 79.25 89 PRO A C 1
ATOM 666 O O . PRO A 1 89 ? 17.779 4.031 -14.537 1.00 79.25 89 PRO A O 1
ATOM 669 N N . GLN A 1 90 ? 16.584 5.718 -15.405 1.00 78.75 90 GLN A N 1
ATOM 670 C CA . GLN A 1 90 ? 15.475 5.628 -14.459 1.00 78.75 90 GLN A CA 1
ATOM 671 C C . GLN A 1 90 ? 14.377 4.666 -14.929 1.00 78.75 90 GLN A C 1
ATOM 673 O O . GLN A 1 90 ? 13.421 4.433 -14.198 1.00 78.75 90 GLN A O 1
ATOM 678 N N . PHE A 1 91 ? 14.467 4.091 -16.129 1.00 79.56 91 PHE A N 1
AT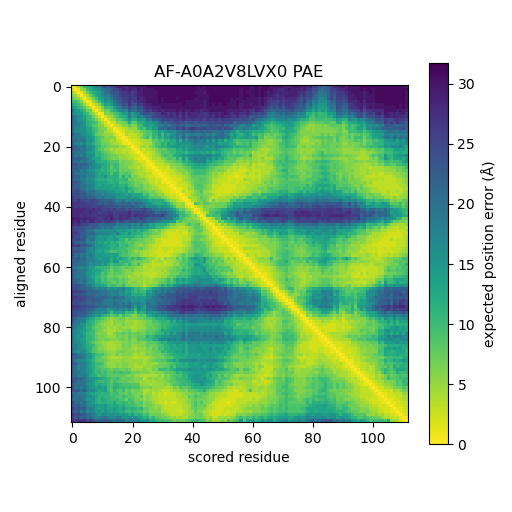OM 679 C CA . PHE A 1 91 ? 13.402 3.229 -16.631 1.00 79.56 91 PHE A CA 1
ATOM 680 C C . PHE A 1 91 ? 13.141 2.026 -15.712 1.00 79.56 91 PHE A C 1
ATOM 682 O O . PHE A 1 91 ? 14.054 1.284 -15.360 1.00 79.56 91 PHE A O 1
ATOM 689 N N . GLY A 1 92 ? 11.874 1.837 -15.330 1.00 76.19 92 GLY A N 1
ATOM 690 C CA . GLY A 1 92 ? 11.434 0.689 -14.530 1.00 76.19 92 GLY A CA 1
ATOM 691 C C . GLY A 1 92 ? 11.840 0.724 -13.052 1.00 76.19 92 GLY A C 1
ATOM 692 O O . GLY A 1 92 ? 11.621 -0.261 -12.351 1.00 76.19 92 GLY A O 1
ATOM 693 N N . GLN A 1 93 ? 12.403 1.829 -12.552 1.00 80.50 93 GLN A N 1
ATOM 694 C CA . GLN A 1 93 ? 12.750 1.951 -11.135 1.00 80.50 93 GLN A CA 1
ATOM 695 C C . GLN A 1 93 ? 11.501 2.107 -10.262 1.00 80.50 93 GLN A C 1
ATOM 697 O O . GLN A 1 93 ? 10.642 2.948 -10.532 1.00 80.50 93 GLN A O 1
ATOM 702 N N . ILE A 1 94 ? 11.438 1.347 -9.169 1.00 77.81 94 ILE A N 1
ATOM 703 C CA . ILE A 1 94 ? 10.412 1.485 -8.135 1.00 77.81 94 ILE A CA 1
ATOM 704 C C . ILE A 1 94 ? 11.083 2.012 -6.872 1.00 77.81 94 ILE A C 1
ATOM 706 O O . ILE A 1 94 ? 11.966 1.356 -6.324 1.00 77.81 94 ILE A O 1
ATOM 710 N N . VAL A 1 95 ? 10.668 3.194 -6.415 1.00 78.38 95 VAL A N 1
ATOM 711 C CA . VAL A 1 95 ? 11.289 3.873 -5.261 1.00 78.38 95 VAL A CA 1
ATOM 712 C C . VAL A 1 95 ? 10.293 4.186 -4.143 1.00 78.38 95 VAL A C 1
ATOM 714 O O . VAL A 1 95 ? 10.655 4.824 -3.160 1.00 78.38 95 VAL A O 1
ATOM 717 N N . ALA A 1 96 ? 9.043 3.731 -4.267 1.00 77.81 96 ALA A N 1
ATOM 718 C CA . ALA A 1 96 ? 8.010 3.923 -3.254 1.00 77.81 96 ALA A CA 1
ATOM 719 C C . ALA A 1 96 ? 7.142 2.677 -3.053 1.00 77.81 96 ALA A C 1
ATOM 721 O O . ALA A 1 96 ? 7.003 1.821 -3.932 1.00 77.81 96 ALA A O 1
ATOM 722 N N . THR A 1 97 ? 6.513 2.611 -1.882 1.00 81.19 97 THR A N 1
ATOM 723 C CA . THR A 1 97 ? 5.424 1.679 -1.595 1.00 81.19 97 THR A CA 1
ATOM 724 C C . THR A 1 97 ? 4.076 2.361 -1.810 1.00 81.19 97 THR A C 1
ATOM 726 O O . THR A 1 97 ? 3.918 3.549 -1.542 1.00 81.19 97 THR A O 1
ATOM 729 N N . GLN A 1 98 ? 3.089 1.607 -2.289 1.00 79.00 98 GLN A N 1
ATOM 730 C CA . GLN A 1 98 ? 1.729 2.101 -2.504 1.00 79.00 98 GLN A CA 1
ATOM 731 C C . GLN A 1 98 ? 0.907 2.116 -1.213 1.00 79.00 98 GLN A C 1
ATOM 733 O O . GLN A 1 98 ? 0.033 2.962 -1.052 1.00 79.00 98 GLN A O 1
ATOM 738 N N . THR A 1 99 ? 1.177 1.184 -0.294 1.00 81.69 99 THR A N 1
ATOM 739 C CA . THR A 1 99 ? 0.486 1.114 1.000 1.00 81.69 99 THR A CA 1
ATOM 740 C C . THR A 1 99 ? 1.411 1.535 2.138 1.00 81.69 99 THR A C 1
ATOM 742 O O . THR A 1 99 ? 2.611 1.243 2.076 1.00 81.69 99 THR A O 1
ATOM 745 N N . PRO A 1 100 ? 0.871 2.152 3.205 1.00 82.25 100 PRO A N 1
ATOM 746 C CA . PRO A 1 100 ? 1.614 2.382 4.437 1.00 82.25 100 PRO A CA 1
ATOM 747 C C . PRO A 1 100 ? 2.144 1.083 5.066 1.00 82.25 100 PRO A C 1
ATOM 749 O O . PRO A 1 100 ? 1.664 -0.026 4.790 1.00 82.25 100 PRO A O 1
ATOM 752 N N . ALA A 1 101 ? 3.131 1.239 5.950 1.00 85.56 101 ALA A N 1
ATOM 753 C CA . ALA A 1 101 ? 3.569 0.178 6.854 1.00 85.56 101 ALA A CA 1
ATOM 754 C C . ALA A 1 101 ? 2.434 -0.238 7.806 1.00 85.56 101 ALA A C 1
ATOM 756 O O . ALA A 1 101 ? 1.395 0.420 7.868 1.00 85.56 101 ALA A O 1
ATOM 757 N N . ARG A 1 102 ? 2.635 -1.322 8.564 1.00 90.75 102 ARG A N 1
ATOM 758 C CA . ARG A 1 102 ? 1.656 -1.776 9.558 1.00 90.75 102 ARG A CA 1
ATOM 759 C C . ARG A 1 102 ? 1.300 -0.653 10.535 1.00 90.75 102 ARG A C 1
ATOM 761 O O . ARG A 1 102 ? 2.180 -0.113 11.203 1.00 90.75 102 ARG A O 1
ATOM 768 N N . GLN A 1 103 ? 0.010 -0.352 10.649 1.00 89.44 103 GLN A N 1
ATOM 769 C CA . GLN A 1 103 ? -0.515 0.630 11.597 1.00 89.44 103 GLN A CA 1
ATOM 770 C C . GLN A 1 103 ? -1.495 -0.050 12.540 1.00 89.44 103 GLN A C 1
ATOM 772 O O . GLN A 1 103 ? -2.312 -0.857 12.111 1.00 89.44 103 GLN A O 1
ATOM 777 N N . ILE A 1 104 ? -1.405 0.277 13.825 1.00 92.19 104 ILE A N 1
ATOM 778 C CA . ILE A 1 104 ? -2.298 -0.242 14.858 1.00 92.19 104 ILE A CA 1
ATOM 779 C C . ILE A 1 104 ? -2.952 0.957 15.529 1.00 92.19 104 ILE A C 1
ATOM 781 O O . ILE A 1 104 ? -2.263 1.863 15.995 1.00 92.19 104 ILE A O 1
ATOM 785 N N . GLN A 1 105 ? -4.276 0.961 15.558 1.00 93.44 105 GLN A N 1
ATOM 786 C CA . GLN A 1 105 ? -5.095 1.999 16.158 1.00 93.44 105 GLN A CA 1
ATOM 787 C C . GLN A 1 105 ? -5.982 1.373 17.227 1.00 93.44 105 GLN A C 1
ATOM 789 O O . GLN A 1 105 ? -6.607 0.332 17.025 1.00 93.44 105 GLN A O 1
ATOM 794 N N . LEU A 1 106 ? -6.009 2.015 18.389 1.00 93.12 106 LEU A N 1
ATOM 795 C CA . LEU A 1 106 ? -6.827 1.613 19.523 1.00 93.12 106 LEU A CA 1
ATOM 796 C C . LEU A 1 106 ? -7.779 2.759 19.837 1.00 93.12 106 LEU A C 1
ATOM 798 O O . LEU A 1 106 ? -7.352 3.907 19.955 1.00 93.12 106 LEU A O 1
ATOM 802 N N . ALA A 1 107 ? -9.061 2.444 19.981 1.00 91.38 107 ALA A N 1
ATOM 803 C CA . ALA A 1 107 ? -10.087 3.408 20.330 1.00 91.38 107 ALA A CA 1
ATOM 804 C C . ALA A 1 107 ? -11.002 2.856 21.424 1.00 91.38 107 ALA A C 1
ATOM 806 O O . ALA A 1 107 ? -11.376 1.681 21.436 1.00 91.38 107 ALA A O 1
ATOM 807 N N . LEU A 1 108 ? -11.380 3.747 22.336 1.00 91.56 108 LEU A N 1
ATOM 808 C CA . LEU A 1 108 ? -12.360 3.497 23.378 1.00 91.56 108 LEU A CA 1
ATOM 809 C C . LEU A 1 108 ? -13.530 4.447 23.161 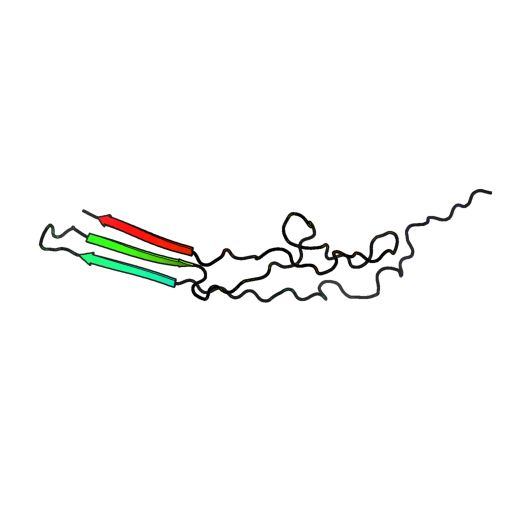1.00 91.56 108 LEU A C 1
ATOM 811 O O . LEU A 1 108 ? -13.347 5.662 23.130 1.00 91.56 108 LEU A O 1
ATOM 815 N N . LYS A 1 109 ? -14.732 3.896 23.026 1.00 90.12 109 LYS A N 1
ATOM 816 C CA . LYS A 1 109 ? -15.965 4.668 22.935 1.00 90.12 109 LYS A CA 1
ATOM 817 C C . LYS A 1 109 ? -16.852 4.328 24.121 1.00 90.12 109 LYS A C 1
ATOM 819 O O . LYS A 1 109 ? -17.198 3.170 24.328 1.00 90.12 109 LYS A O 1
ATOM 824 N N . VAL A 1 110 ? -17.231 5.351 24.876 1.00 87.94 110 VAL A N 1
ATOM 825 C CA . VAL A 1 110 ? -18.159 5.232 26.002 1.00 87.94 110 VAL A CA 1
ATOM 826 C C . VAL A 1 110 ? -19.517 5.759 25.554 1.00 87.94 110 VAL A C 1
ATOM 828 O O . VAL A 1 110 ? -19.593 6.802 24.906 1.00 87.94 110 VAL A O 1
ATOM 831 N N . ILE A 1 111 ? -20.568 5.004 25.851 1.00 83.56 111 ILE A N 1
ATOM 832 C CA . ILE A 1 111 ? -21.963 5.327 25.559 1.00 83.56 111 ILE A CA 1
ATOM 833 C C . ILE A 1 111 ? -22.707 5.233 26.893 1.00 83.56 111 ILE A C 1
ATOM 835 O O . ILE A 1 111 ? -22.598 4.211 27.576 1.00 83.56 111 ILE A O 1
ATOM 839 N N . TRP A 1 112 ? -23.399 6.303 27.274 1.00 76.00 112 TRP A N 1
ATOM 840 C CA . TRP A 1 112 ? -24.164 6.413 28.515 1.00 76.00 112 TRP A CA 1
ATOM 841 C C . TRP A 1 112 ? -25.568 6.937 28.230 1.00 76.00 112 TRP A C 1
ATOM 843 O O . TRP A 1 112 ? -25.699 7.770 27.303 1.00 76.00 112 TRP A O 1
#

Nearest PDB structures (foldseek):
  6wtv-assembly4_F  TM=4.175E-01  e=7.581E+00  Homo sapiens
  6kvf-assembly2_C  TM=4.421E-01  e=8.031E+00  Homo sapiens
  4fqq-assembly2_C  TM=2.569E-01  e=9.546E+00  Homo sapiens

pLDDT: mean 75.74, std 12.99, range [38.25, 93.44]

Secondary structure (DSSP, 8-state):
------TT--TTSS-SPPTT-PPPPPP----EEEEEEEE-TTT-TT-EEEEEEEEESTT----BPPPPS-TTTTB--S-SB-TTS-B-TTTT-B--BSSPPPEEEEEEEEE-

Mean predicted aligned error: 11.98 Å

Solvent-accessible surface area (backbone atoms only — not comparable to full-atom values): 6915 Å² total; per-residue (Å²): 135,85,80,90,62,84,90,56,74,67,85,70,66,60,69,92,75,64,88,87,73,76,81,67,66,77,81,70,82,48,70,48,75,48,76,46,77,47,74,41,70,90,84,35,90,64,30,33,40,34,43,37,42,38,29,40,31,68,80,57,59,88,21,53,27,56,50,27,82,40,69,90,76,22,4,14,31,83,52,56,52,47,78,82,62,46,76,36,92,42,39,76,34,65,74,32,61,66,54,74,74,61,43,79,47,78,48,78,45,80,44,114

Foldseek 3Di:
DDPPDPLFDPPPLQDPDDPPPDDFFDDDWDKDKDKDWDQDVVVPNFKIKIKIKIKTRVVQDFAFDFADCDPVPFAFHCDQADRNSHGDPRHRGGGDGPDDGIDMDIDMDITD

Radius of gyration: 26.79 Å; Cα contacts (8 Å, |Δi|>4): 204; chains: 1; bounding box: 56×34×83 Å